Protein AF-A0A496YY57-F1 (afdb_monomer)

Radius of gyration: 15.86 Å; Cα contacts (8 Å, |Δi|>4): 40; chains: 1; bounding box: 28×42×41 Å

Sequence (75 aa):
MSRGRRRTRRSKKYWIQKAIKKPGAYRRSVYRRYGEKGFTERGTIKVSVMREDAKKPGKIGQRARLALRLRELRK

Structure (mmCIF, N/CA/C/O backbone):
data_AF-A0A496YY57-F1
#
_entry.id   AF-A0A496YY57-F1
#
loop_
_atom_site.group_PDB
_atom_site.id
_atom_site.type_symbol
_atom_site.label_atom_id
_atom_site.label_alt_id
_atom_site.label_comp_id
_atom_site.label_asym_id
_atom_site.label_entity_id
_atom_site.label_seq_id
_atom_site.pdbx_PDB_ins_code
_atom_site.Cartn_x
_atom_site.Cartn_y
_atom_site.Cartn_z
_atom_site.occupancy
_atom_site.B_iso_or_equiv
_atom_site.auth_seq_id
_atom_site.auth_comp_id
_atom_site.auth_asym_id
_atom_site.auth_atom_id
_atom_site.pdbx_PDB_model_num
ATOM 1 N N . MET A 1 1 ? 8.194 -19.103 29.492 1.00 45.38 1 MET A N 1
ATOM 2 C CA . MET A 1 1 ? 7.483 -20.150 28.716 1.00 45.38 1 MET A CA 1
ATOM 3 C C . MET A 1 1 ? 6.823 -19.570 27.466 1.00 45.38 1 MET A C 1
ATOM 5 O O . MET A 1 1 ? 5.918 -18.765 27.614 1.00 45.38 1 MET A O 1
ATOM 9 N N . SER A 1 2 ? 7.219 -19.997 26.257 1.00 44.06 2 SER A N 1
ATOM 10 C CA . SER A 1 2 ? 6.286 -20.360 25.163 1.00 44.06 2 SER A CA 1
ATOM 11 C C . SER A 1 2 ? 7.014 -20.778 23.878 1.00 44.06 2 SER A C 1
ATOM 13 O O . SER A 1 2 ? 7.264 -19.994 22.973 1.00 44.06 2 SER A O 1
ATOM 15 N N . ARG A 1 3 ? 7.303 -22.084 23.837 1.00 50.22 3 ARG A N 1
ATOM 16 C C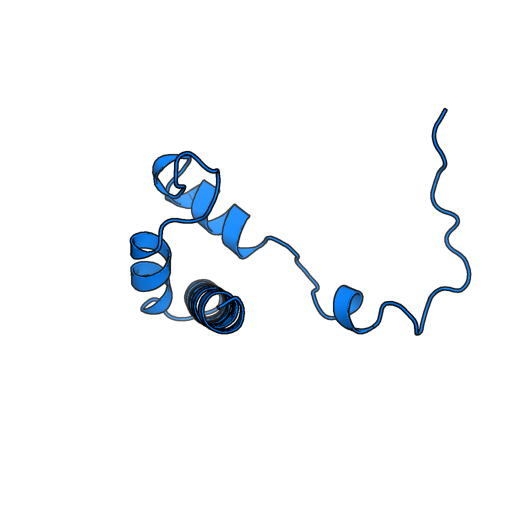A . ARG A 1 3 ? 7.212 -23.003 22.690 1.00 50.22 3 ARG A CA 1
ATOM 17 C C . ARG A 1 3 ? 7.814 -22.520 21.363 1.00 50.22 3 ARG A C 1
ATOM 19 O O . ARG A 1 3 ? 7.108 -22.078 20.456 1.00 50.22 3 ARG A O 1
ATOM 26 N N . GLY A 1 4 ? 9.107 -22.806 21.197 1.00 50.03 4 GLY A N 1
ATOM 27 C CA . GLY A 1 4 ? 9.714 -23.000 19.883 1.00 50.03 4 GLY A CA 1
ATOM 28 C C . GLY A 1 4 ? 8.866 -23.969 19.052 1.00 50.03 4 GLY A C 1
ATOM 29 O O . GLY A 1 4 ? 8.634 -25.120 19.431 1.00 50.03 4 GLY A O 1
ATOM 30 N N . ARG A 1 5 ? 8.331 -23.482 17.929 1.00 55.91 5 ARG A N 1
ATOM 31 C CA . ARG A 1 5 ? 7.543 -24.298 17.002 1.00 55.91 5 ARG A CA 1
ATOM 32 C C . ARG A 1 5 ? 8.460 -25.340 16.362 1.00 55.91 5 ARG A C 1
ATOM 34 O O . ARG A 1 5 ? 9.239 -25.020 15.468 1.00 55.91 5 ARG A O 1
ATOM 41 N N . ARG A 1 6 ? 8.325 -26.589 16.821 1.00 53.66 6 ARG A N 1
ATOM 42 C CA . ARG A 1 6 ? 8.934 -27.796 16.246 1.00 53.66 6 ARG A CA 1
ATOM 43 C C . ARG A 1 6 ? 8.788 -27.793 14.719 1.00 53.66 6 ARG A C 1
ATOM 45 O O . ARG A 1 6 ? 7.681 -27.815 14.178 1.00 53.66 6 ARG A O 1
ATOM 52 N N . ARG A 1 7 ? 9.932 -27.742 14.037 1.00 62.50 7 ARG A N 1
ATOM 53 C CA . ARG A 1 7 ? 10.096 -27.862 12.585 1.00 62.50 7 ARG A CA 1
ATOM 54 C C . ARG A 1 7 ? 9.985 -29.328 12.162 1.00 62.50 7 ARG A C 1
ATOM 56 O O . ARG A 1 7 ? 10.974 -29.891 11.729 1.00 62.50 7 ARG A O 1
ATOM 63 N N . THR A 1 8 ? 8.821 -29.966 12.244 1.00 55.44 8 THR A N 1
ATOM 64 C CA . THR A 1 8 ? 8.664 -31.306 11.645 1.00 55.44 8 THR A CA 1
ATOM 65 C C . THR A 1 8 ? 7.236 -31.537 11.122 1.00 55.44 8 THR A C 1
ATOM 67 O O . THR A 1 8 ? 6.250 -31.332 11.823 1.00 55.44 8 THR A O 1
ATOM 70 N N . ARG A 1 9 ? 7.141 -31.919 9.833 1.00 55.03 9 ARG A N 1
ATOM 71 C CA . ARG A 1 9 ? 5.971 -32.478 9.106 1.00 55.03 9 ARG A CA 1
ATOM 72 C C . ARG A 1 9 ? 4.666 -31.646 9.006 1.00 55.03 9 ARG A C 1
ATOM 74 O O . ARG A 1 9 ? 3.593 -32.111 9.366 1.00 55.03 9 ARG A O 1
ATOM 81 N N . ARG A 1 10 ? 4.697 -30.446 8.399 1.00 56.94 10 ARG A N 1
ATOM 82 C CA . ARG A 1 10 ? 3.479 -29.655 8.039 1.00 56.94 10 ARG A CA 1
ATOM 83 C C . ARG A 1 10 ? 3.458 -29.166 6.580 1.00 56.94 10 ARG A C 1
ATOM 85 O O . ARG A 1 10 ? 3.155 -28.007 6.311 1.00 56.94 10 ARG A O 1
ATOM 92 N N . SER A 1 11 ? 3.858 -30.015 5.631 1.00 58.69 11 SER A N 1
ATOM 93 C CA . SER A 1 11 ? 4.147 -29.574 4.254 1.00 58.69 11 SER A CA 1
ATOM 94 C C . SER A 1 11 ? 2.901 -29.208 3.426 1.00 58.69 11 SER A C 1
ATOM 96 O O . SER A 1 11 ? 2.891 -28.148 2.808 1.00 58.69 11 SER A O 1
ATOM 98 N N . LYS A 1 12 ? 1.825 -30.011 3.469 1.00 62.34 12 LYS A N 1
ATOM 99 C CA . LYS A 1 12 ? 0.654 -29.829 2.581 1.00 62.34 12 LYS A CA 1
ATOM 100 C C . LYS A 1 12 ? -0.397 -28.831 3.094 1.00 62.34 12 LYS A C 1
ATOM 102 O O . LYS A 1 12 ? -0.968 -28.090 2.306 1.00 62.34 12 LYS A O 1
ATOM 107 N N . LYS A 1 13 ? -0.623 -28.750 4.413 1.00 69.50 13 LYS A N 1
ATOM 108 C CA . LYS A 1 13 ? -1.728 -27.959 5.005 1.00 69.50 13 LYS A CA 1
ATOM 109 C C . LYS A 1 13 ? -1.599 -26.434 4.828 1.00 69.50 13 LYS A C 1
ATOM 111 O O . LYS A 1 13 ? -2.585 -25.726 4.976 1.00 69.50 13 LYS A O 1
ATOM 116 N N . TYR A 1 14 ? -0.404 -25.925 4.518 1.00 69.31 14 TYR A N 1
ATOM 117 C CA . TYR A 1 14 ? -0.122 -24.484 4.450 1.00 69.31 14 TYR A CA 1
ATOM 118 C C . TYR A 1 14 ? 0.441 -24.029 3.094 1.00 69.31 14 TYR A C 1
ATOM 120 O O . TYR A 1 14 ? 1.241 -23.091 3.040 1.00 69.31 14 TYR A O 1
ATOM 128 N N . TRP A 1 15 ? 0.098 -24.715 1.998 1.00 76.00 15 TRP A N 1
ATOM 129 C CA . TRP A 1 15 ? 0.684 -24.438 0.679 1.00 76.00 15 TRP A CA 1
ATOM 130 C C . TRP A 1 15 ? 0.387 -23.008 0.191 1.00 76.00 15 TRP A C 1
ATOM 132 O O . TRP A 1 15 ? 1.293 -22.328 -0.289 1.00 76.00 15 TRP A O 1
ATOM 142 N N . ILE A 1 16 ? -0.828 -22.499 0.433 1.00 71.94 16 ILE A N 1
ATOM 143 C CA . ILE A 1 16 ? -1.246 -21.135 0.060 1.00 71.94 16 ILE A CA 1
ATOM 144 C C . ILE A 1 16 ? -0.505 -20.087 0.897 1.00 71.94 16 ILE A C 1
ATOM 146 O O . ILE A 1 16 ? 0.032 -19.119 0.360 1.00 71.94 16 ILE A O 1
ATOM 150 N N . GLN A 1 17 ? -0.407 -20.284 2.217 1.00 72.38 17 GLN A N 1
ATOM 151 C CA . GLN A 1 17 ? 0.316 -19.347 3.082 1.00 72.38 17 GLN A CA 1
ATOM 152 C C . GLN A 1 17 ? 1.815 -19.316 2.755 1.00 72.38 17 GLN A C 1
ATOM 154 O O . GLN A 1 17 ? 2.432 -18.256 2.840 1.00 72.38 17 GLN A O 1
ATOM 159 N N . LYS A 1 18 ? 2.399 -20.449 2.342 1.00 76.19 18 LYS A N 1
ATOM 160 C CA . LYS A 1 18 ? 3.788 -20.511 1.860 1.00 76.19 18 LYS A CA 1
ATOM 161 C C . LYS A 1 18 ? 3.982 -19.863 0.487 1.00 76.19 18 LYS A C 1
ATOM 163 O O . LYS A 1 18 ? 5.069 -19.350 0.228 1.00 76.19 18 LYS A O 1
ATOM 168 N N . ALA A 1 19 ? 2.962 -19.851 -0.373 1.00 76.25 19 ALA A N 1
ATOM 169 C CA . ALA A 1 19 ? 3.031 -19.178 -1.671 1.00 76.25 19 ALA A CA 1
ATOM 170 C C . ALA A 1 19 ? 3.217 -17.654 -1.518 1.00 76.25 19 ALA A C 1
ATOM 172 O O . ALA A 1 19 ? 3.872 -17.007 -2.341 1.00 76.25 19 ALA A O 1
ATOM 173 N N . ILE A 1 20 ? 2.733 -17.072 -0.414 1.00 77.44 20 ILE A N 1
ATOM 174 C CA . ILE A 1 20 ? 2.943 -15.661 -0.076 1.00 77.44 20 ILE A CA 1
ATOM 175 C C . ILE A 1 20 ? 4.331 -15.479 0.559 1.00 77.44 20 ILE A C 1
ATOM 177 O O . ILE A 1 20 ? 4.494 -15.439 1.775 1.00 77.44 20 ILE A O 1
ATOM 181 N N . LYS A 1 21 ? 5.356 -15.296 -0.283 1.00 78.69 21 LYS A N 1
ATOM 182 C CA . LYS A 1 21 ? 6.761 -15.164 0.161 1.00 78.69 21 LYS A CA 1
ATOM 183 C C . LYS A 1 21 ? 7.032 -13.972 1.095 1.00 78.69 21 LYS A C 1
ATOM 185 O O . LYS A 1 21 ? 7.952 -14.024 1.904 1.00 78.69 21 LYS A O 1
ATOM 190 N N . LYS A 1 22 ? 6.290 -12.863 0.962 1.00 83.62 22 LYS A N 1
ATOM 191 C CA . LYS A 1 22 ? 6.486 -11.637 1.766 1.00 83.62 22 LYS A CA 1
ATOM 192 C C . LYS A 1 22 ? 5.142 -11.064 2.243 1.00 83.62 22 LYS A C 1
ATOM 194 O O . LYS A 1 22 ? 4.653 -10.095 1.651 1.00 83.62 22 LYS A O 1
ATOM 199 N N . PRO A 1 23 ? 4.532 -11.630 3.301 1.00 85.81 23 PRO A N 1
ATOM 200 C CA . PRO A 1 23 ? 3.276 -11.115 3.835 1.00 85.81 23 PRO A CA 1
ATOM 201 C C . PRO A 1 23 ? 3.456 -9.682 4.356 1.00 85.81 23 PRO A C 1
ATOM 203 O O . PRO A 1 23 ? 4.495 -9.316 4.916 1.00 85.81 23 PRO A O 1
ATOM 206 N N . GLY A 1 24 ? 2.458 -8.832 4.114 1.00 89.25 24 GLY A N 1
ATOM 207 C CA . GLY A 1 24 ? 2.488 -7.426 4.529 1.00 89.25 24 GLY A CA 1
ATOM 208 C C . GLY A 1 24 ? 3.518 -6.555 3.795 1.00 89.25 24 GLY A C 1
ATOM 209 O O . GLY A 1 24 ? 3.777 -5.435 4.230 1.00 89.25 24 GLY A O 1
ATOM 210 N N . ALA A 1 25 ? 4.112 -7.026 2.691 1.00 91.88 25 ALA A N 1
ATOM 211 C CA . ALA A 1 25 ? 5.085 -6.240 1.926 1.00 91.88 25 ALA A CA 1
ATOM 212 C C . ALA A 1 25 ? 4.510 -4.901 1.438 1.00 91.88 25 ALA A C 1
ATOM 214 O O . ALA A 1 25 ? 5.213 -3.894 1.436 1.00 91.88 25 ALA A O 1
ATOM 215 N N . TYR A 1 26 ? 3.229 -4.883 1.057 1.00 93.19 26 TYR A N 1
ATOM 216 C CA . TYR A 1 26 ? 2.559 -3.654 0.644 1.00 93.19 26 TYR 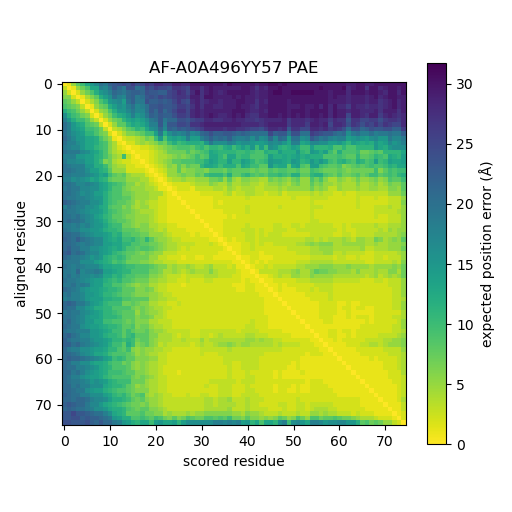A CA 1
ATOM 217 C C . TYR A 1 26 ? 2.394 -2.671 1.810 1.00 93.19 26 TYR A C 1
ATOM 219 O O . TYR A 1 26 ? 2.834 -1.530 1.709 1.00 93.19 26 TYR A O 1
ATOM 227 N N . ARG A 1 27 ? 1.893 -3.143 2.961 1.00 94.12 27 ARG A N 1
ATOM 228 C CA . ARG A 1 27 ? 1.764 -2.351 4.196 1.00 94.12 27 ARG A CA 1
ATOM 229 C C . ARG A 1 27 ? 3.087 -1.691 4.594 1.00 94.12 27 ARG A C 1
ATOM 231 O O . ARG A 1 27 ? 3.120 -0.491 4.836 1.00 94.12 27 ARG A O 1
ATOM 238 N N . ARG A 1 28 ? 4.185 -2.454 4.572 1.00 94.00 28 ARG A N 1
ATOM 239 C CA . ARG A 1 28 ? 5.537 -1.935 4.846 1.00 94.00 28 ARG A CA 1
ATOM 240 C C . ARG A 1 28 ? 5.969 -0.867 3.841 1.00 94.00 28 ARG A C 1
ATOM 242 O O . ARG A 1 28 ? 6.526 0.150 4.233 1.00 94.00 28 ARG A O 1
ATOM 249 N N . SER A 1 29 ? 5.693 -1.075 2.551 1.00 93.31 29 SER A N 1
ATOM 250 C CA . SER A 1 29 ? 6.027 -0.089 1.515 1.00 93.31 29 SER A CA 1
ATOM 251 C C . SER A 1 29 ? 5.213 1.200 1.614 1.00 93.31 29 SER A C 1
ATOM 253 O O . SER A 1 29 ? 5.723 2.256 1.254 1.00 93.31 29 SER A O 1
ATOM 255 N N . VAL A 1 30 ? 3.965 1.124 2.083 1.00 95.31 30 VAL A N 1
ATOM 256 C CA . VAL A 1 30 ? 3.136 2.305 2.348 1.00 95.31 30 VAL A CA 1
ATOM 257 C C . VAL A 1 30 ? 3.687 3.058 3.551 1.00 95.31 30 VAL A C 1
ATOM 259 O O . VAL A 1 30 ? 3.954 4.245 3.427 1.00 95.31 30 VAL A O 1
ATOM 262 N N . TYR A 1 31 ? 3.963 2.367 4.660 1.00 94.06 31 TYR A N 1
ATOM 263 C CA . TYR A 1 31 ? 4.536 2.992 5.856 1.00 94.06 31 TYR A CA 1
ATOM 264 C C . TYR A 1 31 ? 5.869 3.697 5.569 1.00 94.06 31 TYR A C 1
ATOM 266 O O . TYR A 1 31 ? 6.058 4.839 5.959 1.00 94.06 31 TYR A O 1
ATOM 274 N N . ARG A 1 32 ? 6.769 3.074 4.797 1.00 94.12 32 ARG A N 1
ATOM 275 C CA . ARG A 1 32 ? 8.056 3.693 4.434 1.00 94.12 32 ARG A CA 1
ATOM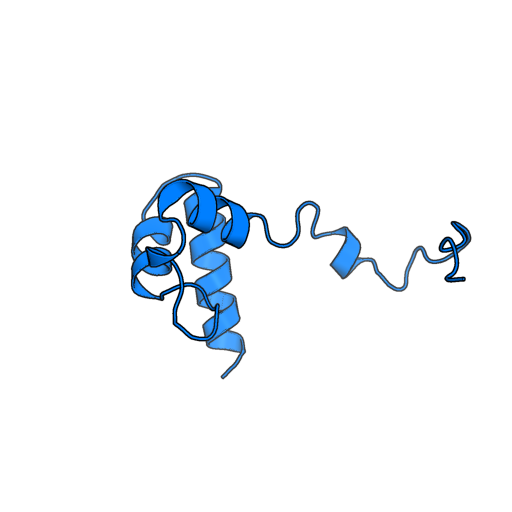 276 C C . ARG A 1 32 ? 7.915 4.978 3.603 1.00 94.12 32 ARG A C 1
ATOM 278 O O . ARG A 1 32 ? 8.807 5.811 3.652 1.00 94.12 32 ARG A O 1
ATOM 285 N N . ARG A 1 33 ? 6.853 5.112 2.800 1.00 91.88 33 ARG A N 1
ATOM 286 C CA . ARG A 1 33 ? 6.673 6.243 1.867 1.00 91.88 33 ARG A CA 1
ATOM 287 C C . ARG A 1 33 ? 5.765 7.339 2.409 1.00 91.88 33 ARG A C 1
ATOM 289 O O . ARG A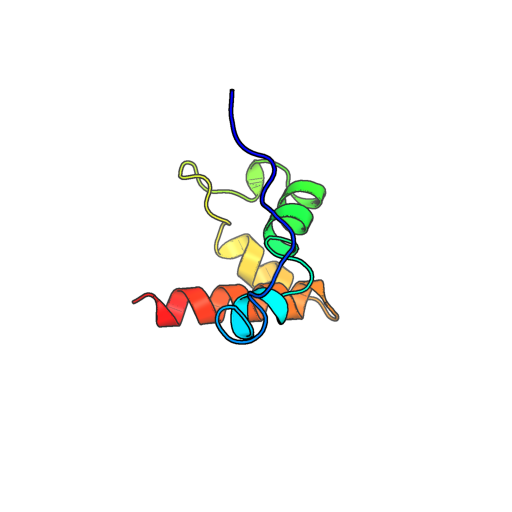 1 33 ? 6.021 8.507 2.171 1.00 91.88 33 ARG A O 1
ATOM 296 N N . TYR A 1 34 ? 4.706 6.950 3.106 1.00 92.25 34 TYR A N 1
ATOM 297 C CA . TYR A 1 34 ? 3.646 7.851 3.554 1.00 92.25 34 TYR A CA 1
ATOM 298 C C . TYR A 1 34 ? 3.548 7.931 5.082 1.00 92.25 34 TYR A C 1
ATOM 300 O O . TYR A 1 34 ? 2.727 8.688 5.596 1.00 92.25 34 TYR A O 1
ATOM 308 N N . GLY A 1 35 ? 4.337 7.141 5.817 1.00 92.56 35 GLY A N 1
ATOM 309 C CA . GLY A 1 35 ? 4.243 7.045 7.271 1.00 92.56 35 GLY A CA 1
ATOM 310 C C . GLY A 1 35 ? 2.83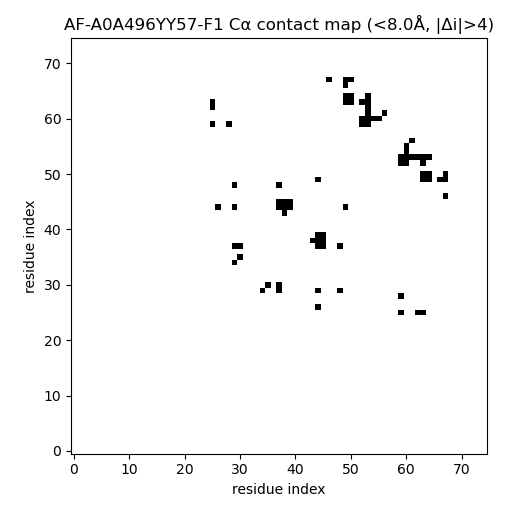3 6.673 7.724 1.00 92.56 35 GLY A C 1
ATOM 311 O O . GLY A 1 35 ? 2.111 5.924 7.056 1.00 92.56 35 GLY A O 1
ATOM 312 N N . GLU A 1 36 ? 2.421 7.256 8.844 1.00 92.12 36 GLU A N 1
ATOM 313 C CA . GLU A 1 36 ? 1.073 7.107 9.395 1.00 92.12 36 GLU A CA 1
ATOM 314 C C . GLU A 1 36 ? -0.005 7.737 8.507 1.00 92.12 36 GLU A C 1
ATOM 316 O O . GLU A 1 36 ? -1.124 7.229 8.445 1.00 92.12 36 GLU A O 1
ATOM 321 N N . LYS A 1 37 ? 0.334 8.764 7.711 1.00 92.00 37 LYS A N 1
ATOM 322 C CA . LYS A 1 37 ? -0.622 9.429 6.807 1.00 92.00 37 LYS A CA 1
ATOM 323 C C . LYS A 1 37 ? -1.200 8.473 5.763 1.00 92.00 37 LYS A C 1
ATOM 325 O O . LYS A 1 37 ? -2.295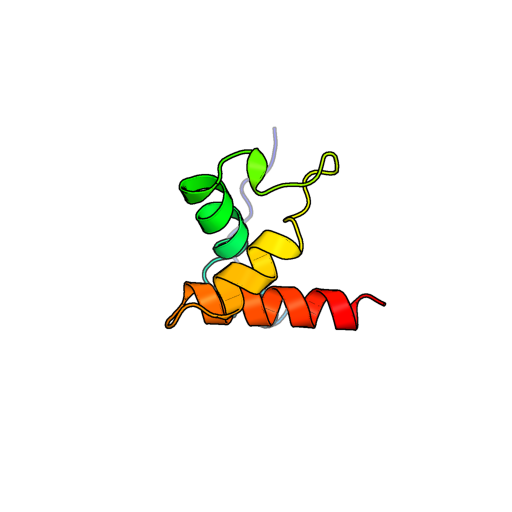 8.727 5.255 1.00 92.00 37 LYS A O 1
ATOM 330 N N . GLY A 1 38 ? -0.501 7.373 5.468 1.00 91.31 38 GLY A N 1
ATOM 331 C CA . GLY A 1 38 ? -0.961 6.314 4.570 1.00 91.31 38 GLY A CA 1
ATOM 332 C C . GLY A 1 38 ? -2.066 5.416 5.137 1.00 91.31 38 GLY A C 1
ATOM 333 O O . GLY A 1 38 ? -2.634 4.603 4.400 1.00 91.31 38 GLY A O 1
ATOM 334 N N . PHE A 1 39 ? -2.387 5.558 6.424 1.00 95.06 39 PHE A N 1
ATOM 335 C CA . PHE A 1 39 ? -3.327 4.712 7.146 1.00 95.06 39 PHE A CA 1
ATOM 336 C C . PHE A 1 39 ? -4.529 5.505 7.663 1.00 95.06 39 PHE A C 1
ATOM 338 O O . PHE A 1 39 ? -4.451 6.694 7.947 1.00 95.06 39 PHE A O 1
ATOM 345 N N . THR A 1 40 ? -5.677 4.841 7.734 1.00 93.88 40 THR A N 1
ATOM 346 C CA . THR A 1 40 ? -6.861 5.306 8.465 1.00 93.88 40 THR A CA 1
ATOM 347 C C . THR A 1 40 ? -6.607 5.205 9.967 1.00 93.88 40 THR A C 1
ATOM 349 O O . THR A 1 40 ? -5.807 4.367 10.375 1.00 93.88 40 THR A O 1
ATOM 352 N N . GLU A 1 41 ? -7.411 5.876 10.786 1.00 91.06 41 GLU A N 1
ATOM 353 C CA . GLU A 1 41 ? -7.398 5.733 12.255 1.00 91.06 41 GLU A CA 1
ATOM 354 C C . GLU A 1 41 ? -7.518 4.270 12.717 1.00 91.06 41 GLU A C 1
ATOM 356 O O . GLU A 1 41 ? -6.818 3.827 13.617 1.00 91.06 41 GLU A O 1
ATOM 361 N N . ARG A 1 42 ? -8.304 3.453 12.002 1.00 89.25 42 ARG A N 1
ATOM 362 C CA . ARG A 1 42 ? -8.439 2.002 12.254 1.00 89.25 42 ARG A CA 1
ATOM 363 C C . ARG A 1 42 ? -7.203 1.163 11.873 1.00 89.25 42 ARG A C 1
ATOM 365 O O . ARG A 1 42 ? -7.265 -0.063 11.862 1.00 89.25 42 ARG A O 1
ATOM 372 N N . GLY A 1 43 ? -6.107 1.786 11.441 1.00 88.00 43 GLY A N 1
ATOM 373 C CA . GLY A 1 43 ? -4.878 1.105 11.024 1.00 88.00 43 GLY A CA 1
ATOM 374 C C . GLY A 1 43 ? -4.959 0.365 9.681 1.00 88.00 43 GLY A C 1
ATOM 375 O O . GLY A 1 43 ? -4.111 -0.491 9.398 1.00 88.00 43 GLY A O 1
ATOM 376 N N . THR A 1 44 ? -5.957 0.660 8.841 1.00 92.12 44 THR A N 1
ATOM 377 C CA . THR A 1 44 ? -6.074 0.135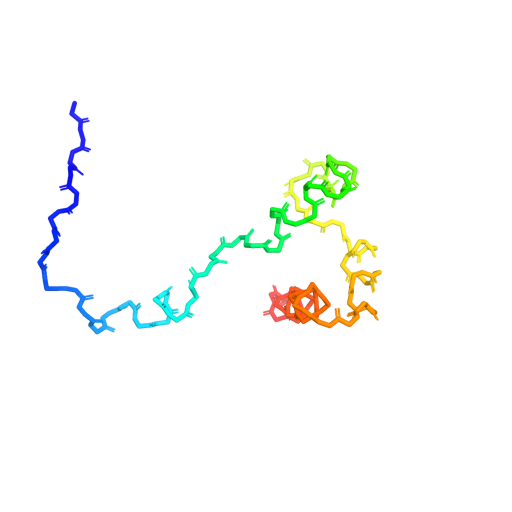 7.466 1.00 92.12 44 THR A CA 1
ATOM 378 C C . THR A 1 44 ? -5.457 1.094 6.453 1.00 92.12 44 THR A C 1
ATOM 380 O O . THR A 1 44 ? -5.352 2.283 6.717 1.00 92.12 44 THR A O 1
ATOM 383 N N . ILE A 1 45 ? -5.004 0.603 5.298 1.00 93.25 45 ILE A N 1
ATOM 384 C CA . ILE A 1 45 ? -4.390 1.468 4.276 1.00 93.25 45 ILE A CA 1
ATOM 385 C C . ILE A 1 45 ? -5.482 2.321 3.618 1.00 93.25 45 ILE A C 1
ATOM 387 O O . ILE A 1 45 ? -6.525 1.790 3.226 1.00 93.25 45 ILE A O 1
ATOM 391 N N . LYS A 1 46 ? -5.234 3.627 3.460 1.00 95.94 46 LYS A N 1
ATOM 392 C CA . LYS A 1 46 ? -6.164 4.540 2.785 1.00 95.94 46 LYS A CA 1
ATOM 393 C C . LYS A 1 46 ? -6.376 4.140 1.323 1.00 95.94 46 LYS A C 1
ATOM 395 O O . LYS A 1 46 ? -5.445 3.804 0.593 1.00 95.94 46 LYS A O 1
ATOM 400 N N . VAL A 1 47 ? -7.622 4.249 0.870 1.00 94.88 47 VAL A N 1
ATOM 401 C CA . VAL A 1 47 ? -8.029 3.907 -0.504 1.00 94.88 47 VAL A CA 1
ATOM 402 C C . VAL A 1 47 ? -7.370 4.814 -1.537 1.00 94.88 47 VAL A C 1
ATOM 404 O O . VAL A 1 47 ? -6.988 4.348 -2.606 1.00 94.88 47 VAL A O 1
ATOM 407 N N . SER A 1 48 ? -7.228 6.101 -1.216 1.00 95.44 48 SER A N 1
ATOM 408 C CA . SER A 1 48 ? -6.549 7.081 -2.067 1.00 95.44 48 SER A CA 1
ATOM 409 C C . SER A 1 48 ? -5.111 6.654 -2.357 1.00 95.44 48 SER A C 1
ATOM 411 O O . SER A 1 48 ? -4.726 6.569 -3.519 1.00 95.44 48 SER A O 1
ATOM 413 N N . VAL A 1 49 ? -4.373 6.255 -1.319 1.00 95.69 49 VAL A N 1
ATOM 414 C CA . VAL A 1 49 ? -2.994 5.752 -1.426 1.00 95.69 49 VAL A CA 1
ATOM 415 C C . VAL A 1 49 ? -2.927 4.475 -2.261 1.00 95.69 49 VAL A C 1
ATOM 417 O O . VAL A 1 49 ? -2.055 4.341 -3.115 1.00 95.69 49 VAL A O 1
ATOM 420 N N . MET A 1 50 ? -3.880 3.552 -2.078 1.00 95.00 50 MET A N 1
ATOM 421 C CA . MET A 1 50 ? -3.973 2.355 -2.921 1.00 95.00 50 MET A CA 1
ATOM 422 C C . MET A 1 50 ? -4.189 2.688 -4.399 1.00 95.00 50 MET A C 1
ATOM 424 O O . MET A 1 50 ? -3.552 2.084 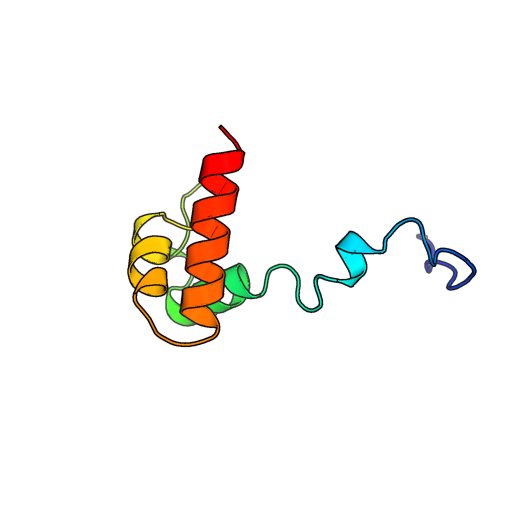-5.256 1.00 95.00 50 MET A O 1
ATOM 428 N N . ARG A 1 51 ? -5.078 3.635 -4.713 1.00 96.12 51 ARG A N 1
ATOM 429 C CA . ARG A 1 51 ? -5.368 4.039 -6.098 1.00 96.12 51 ARG A CA 1
ATOM 430 C C . ARG A 1 51 ? -4.192 4.761 -6.745 1.00 96.12 51 ARG A C 1
ATOM 432 O O . ARG A 1 51 ? -3.904 4.510 -7.909 1.00 96.12 51 ARG A O 1
ATOM 439 N N . GLU A 1 52 ? -3.507 5.622 -6.001 1.00 96.12 52 GLU A N 1
ATOM 440 C CA . GLU A 1 52 ? -2.304 6.305 -6.478 1.00 96.12 52 GLU A CA 1
ATOM 441 C C . GLU A 1 52 ? -1.181 5.300 -6.765 1.00 96.12 52 GLU A C 1
ATOM 443 O O . GLU A 1 52 ? -0.589 5.306 -7.8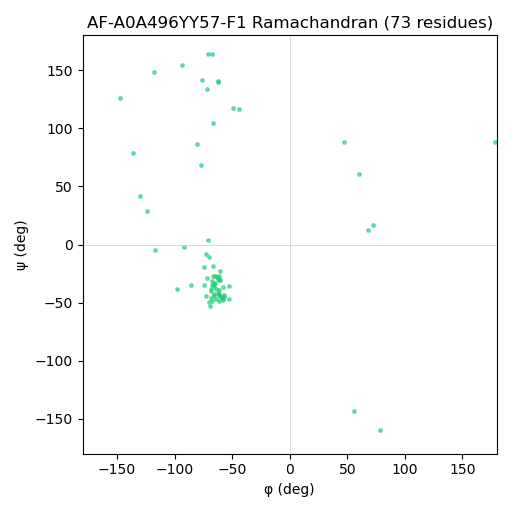42 1.00 96.12 52 GLU A O 1
ATOM 448 N N . ASP A 1 53 ? -0.933 4.372 -5.838 1.00 95.75 53 ASP A N 1
ATOM 449 C CA . ASP A 1 53 ? 0.073 3.334 -6.030 1.00 95.75 53 ASP A CA 1
ATOM 450 C C . ASP A 1 53 ? -0.281 2.364 -7.156 1.00 95.75 53 ASP A C 1
ATOM 452 O O . ASP A 1 53 ? 0.620 1.897 -7.846 1.00 95.75 53 ASP A O 1
ATOM 456 N N . ALA A 1 54 ? -1.565 2.059 -7.365 1.00 96.12 54 ALA A N 1
ATOM 457 C CA . ALA A 1 54 ? -2.020 1.158 -8.423 1.00 96.12 54 ALA A CA 1
ATOM 458 C C . ALA A 1 54 ? -1.670 1.660 -9.831 1.00 96.12 54 ALA A C 1
ATOM 460 O O . ALA A 1 54 ? -1.485 0.834 -10.725 1.00 96.12 54 ALA A O 1
ATOM 461 N N . LYS A 1 55 ? -1.536 2.981 -10.009 1.00 96.81 55 LYS A N 1
ATOM 462 C CA . LYS A 1 55 ? -1.087 3.603 -11.263 1.00 96.81 55 LYS A CA 1
ATOM 463 C C . LYS A 1 55 ? 0.418 3.439 -11.505 1.00 96.81 55 LYS A C 1
ATOM 465 O O . LYS A 1 55 ? 0.867 3.578 -12.636 1.00 96.81 55 LYS A O 1
ATOM 470 N N . LYS A 1 56 ? 1.210 3.150 -10.466 1.00 94.88 56 LYS A N 1
ATOM 471 C CA . LYS A 1 56 ? 2.671 3.039 -10.582 1.00 94.88 56 LYS A CA 1
ATOM 472 C C . LYS A 1 56 ? 3.059 1.712 -11.248 1.00 94.88 56 LYS A C 1
ATOM 474 O O . LYS A 1 56 ? 2.472 0.672 -10.932 1.00 94.88 56 LYS A O 1
ATOM 479 N N . PRO A 1 57 ? 4.080 1.691 -12.119 1.00 95.25 57 PRO A N 1
ATOM 480 C CA . PRO A 1 57 ? 4.584 0.444 -12.677 1.00 95.25 57 PRO A CA 1
ATOM 481 C C . PRO A 1 57 ? 5.275 -0.430 -11.610 1.00 95.25 57 PRO A C 1
ATOM 483 O O . PRO A 1 57 ? 5.626 0.007 -10.509 1.00 95.25 57 PRO A O 1
ATOM 486 N N . GLY A 1 58 ? 5.475 -1.710 -11.934 1.00 94.69 58 GLY A N 1
ATOM 487 C CA . GLY A 1 58 ? 6.252 -2.648 -11.118 1.00 94.69 58 GLY A CA 1
ATOM 488 C C . GLY A 1 58 ? 5.536 -3.225 -9.887 1.00 94.69 58 GLY A C 1
ATOM 489 O O . GLY A 1 58 ? 4.307 -3.268 -9.785 1.00 94.69 58 GLY A O 1
ATOM 490 N N . LYS A 1 59 ? 6.332 -3.725 -8.926 1.00 92.69 59 LYS A N 1
ATOM 491 C CA . LYS A 1 59 ? 5.840 -4.520 -7.778 1.00 92.69 59 LYS A CA 1
ATOM 492 C C . LYS A 1 59 ? 4.937 -3.731 -6.830 1.00 92.69 59 LYS A C 1
ATOM 494 O O . LYS A 1 59 ? 4.115 -4.333 -6.145 1.00 92.69 59 LYS A O 1
ATOM 499 N N . ILE A 1 60 ? 5.106 -2.413 -6.748 1.00 93.56 60 ILE A N 1
ATOM 500 C CA . ILE A 1 60 ? 4.280 -1.557 -5.889 1.00 93.56 60 ILE A CA 1
ATOM 501 C C . ILE A 1 60 ? 2.857 -1.492 -6.444 1.00 93.56 60 ILE A C 1
ATOM 503 O O . ILE A 1 60 ? 1.924 -1.852 -5.727 1.00 93.56 60 ILE A O 1
ATOM 507 N N . GLY A 1 61 ? 2.692 -1.144 -7.723 1.00 95.31 61 GLY A N 1
ATOM 508 C CA . GLY A 1 61 ? 1.365 -1.067 -8.328 1.00 95.31 61 GLY A CA 1
ATOM 509 C C . GLY A 1 61 ? 0.678 -2.416 -8.462 1.00 95.31 61 GLY A C 1
ATOM 510 O O . GLY A 1 61 ? -0.523 -2.512 -8.230 1.00 95.31 61 GLY A O 1
ATOM 511 N N . GLN A 1 62 ? 1.422 -3.496 -8.727 1.00 94.81 62 GLN A N 1
ATOM 512 C CA . GLN A 1 62 ? 0.868 -4.858 -8.679 1.00 94.81 62 GLN A CA 1
ATOM 513 C C . GLN A 1 62 ? 0.264 -5.184 -7.304 1.00 94.81 62 GLN A C 1
ATOM 515 O O . GLN A 1 62 ? -0.847 -5.703 -7.212 1.00 94.81 62 GLN A O 1
ATOM 520 N N . ARG A 1 63 ? 0.972 -4.847 -6.220 1.00 94.94 63 ARG A N 1
ATOM 521 C CA . ARG A 1 63 ? 0.494 -5.076 -4.850 1.00 94.94 63 ARG A CA 1
ATOM 522 C C . ARG A 1 63 ? -0.693 -4.193 -4.488 1.00 94.94 63 ARG A C 1
ATOM 524 O O . ARG A 1 63 ? -1.593 -4.667 -3.803 1.00 94.94 63 ARG A O 1
ATOM 531 N N . ALA A 1 64 ? -0.698 -2.943 -4.940 1.00 95.50 64 ALA A N 1
ATOM 532 C CA . ALA A 1 64 ? -1.803 -2.024 -4.714 1.00 95.50 64 ALA A CA 1
ATOM 533 C C . ALA A 1 64 ? -3.077 -2.482 -5.444 1.00 95.50 64 ALA A C 1
ATOM 535 O O . ALA A 1 64 ? -4.139 -2.546 -4.829 1.00 95.50 64 ALA A O 1
ATOM 536 N N . ARG A 1 65 ? -2.958 -2.916 -6.708 1.00 96.31 65 ARG A N 1
ATOM 537 C CA . ARG A 1 65 ? -4.058 -3.532 -7.473 1.00 96.31 65 ARG A CA 1
ATOM 538 C C . ARG A 1 65 ? -4.599 -4.786 -6.792 1.00 96.31 65 ARG A C 1
ATOM 540 O O . ARG A 1 65 ? -5.806 -4.909 -6.613 1.00 96.31 65 ARG A O 1
ATOM 547 N N . LEU A 1 66 ? -3.713 -5.676 -6.339 1.00 93.44 66 LEU A N 1
ATOM 548 C CA . LEU A 1 66 ? -4.119 -6.851 -5.566 1.00 93.44 66 LEU A CA 1
ATOM 549 C C . LEU A 1 66 ? -4.873 -6.448 -4.291 1.00 93.44 66 LEU A C 1
ATOM 551 O O . LEU A 1 66 ? -5.908 -7.025 -3.980 1.00 93.44 66 LEU A O 1
ATOM 555 N N . ALA A 1 67 ? -4.377 -5.452 -3.557 1.00 93.12 67 ALA A N 1
ATOM 556 C CA . ALA A 1 67 ? -5.003 -5.010 -2.317 1.00 93.12 67 ALA A CA 1
ATOM 557 C C . ALA A 1 67 ? -6.390 -4.379 -2.545 1.00 93.12 67 ALA A C 1
ATOM 559 O O . ALA A 1 67 ? -7.293 -4.607 -1.740 1.00 93.12 67 ALA A O 1
ATOM 560 N N . LEU A 1 68 ? -6.579 -3.649 -3.651 1.00 94.81 68 LEU A N 1
ATOM 561 C CA . LEU A 1 68 ? -7.895 -3.176 -4.090 1.00 94.81 68 LEU A CA 1
ATOM 562 C C . LEU A 1 68 ? -8.831 -4.354 -4.381 1.00 94.81 68 LEU A C 1
ATOM 564 O O . LEU A 1 68 ? -9.931 -4.397 -3.833 1.00 94.81 68 LEU A O 1
ATOM 568 N N . ARG A 1 69 ? -8.368 -5.352 -5.144 1.00 94.25 69 ARG A N 1
ATOM 569 C CA . ARG A 1 69 ? -9.184 -6.522 -5.487 1.00 94.25 69 ARG A CA 1
ATOM 570 C C . ARG A 1 69 ? -9.605 -7.327 -4.258 1.00 94.25 69 ARG A C 1
ATOM 572 O O . ARG A 1 69 ? -10.765 -7.696 -4.127 1.00 94.25 69 ARG A O 1
ATOM 579 N N . LEU A 1 70 ? -8.686 -7.557 -3.320 1.00 90.81 70 LEU A N 1
ATOM 580 C CA . LEU A 1 70 ? -8.991 -8.253 -2.065 1.00 90.81 70 LEU A CA 1
ATOM 581 C C . LEU A 1 70 ? -10.033 -7.514 -1.221 1.00 90.81 70 LEU A C 1
ATOM 583 O O . LEU A 1 70 ? -10.778 -8.144 -0.479 1.00 90.81 70 LEU A O 1
ATOM 587 N N . ARG A 1 71 ? -10.087 -6.183 -1.313 1.00 90.25 71 ARG A N 1
ATOM 588 C CA . ARG A 1 71 ? -11.087 -5.384 -0.605 1.00 90.25 71 ARG A CA 1
ATOM 589 C C . ARG A 1 71 ? -12.470 -5.488 -1.244 1.00 90.25 71 ARG A C 1
ATOM 591 O O . ARG A 1 71 ? -13.450 -5.472 -0.509 1.00 90.25 71 ARG A O 1
ATOM 598 N N . GLU A 1 72 ? -12.548 -5.599 -2.568 1.00 90.62 72 GLU A N 1
ATOM 599 C CA . GLU A 1 72 ? -13.807 -5.856 -3.284 1.00 90.62 72 GLU A CA 1
ATOM 600 C C . GLU A 1 72 ? -14.372 -7.234 -2.952 1.00 90.62 72 GLU A C 1
ATOM 602 O O . GLU A 1 72 ? -15.557 -7.345 -2.680 1.00 90.62 72 GLU A O 1
ATOM 607 N N . LEU A 1 73 ? -13.513 -8.256 -2.900 1.00 90.12 73 LEU A N 1
ATOM 608 C CA . LEU A 1 73 ? -13.897 -9.632 -2.560 1.00 90.12 73 LEU A CA 1
ATOM 609 C C . LEU A 1 73 ? -14.289 -9.828 -1.086 1.00 90.12 73 LEU A C 1
ATOM 611 O O . LEU A 1 73 ? -14.744 -10.902 -0.719 1.00 90.12 73 LEU A O 1
ATOM 615 N N . ARG A 1 74 ? -14.047 -8.831 -0.227 1.00 82.94 74 ARG A N 1
ATOM 616 C CA . ARG A 1 74 ? -14.421 -8.860 1.196 1.00 82.94 74 ARG A CA 1
ATOM 617 C C . ARG A 1 74 ? -15.809 -8.257 1.454 1.00 82.94 74 ARG A C 1
ATOM 619 O O . ARG A 1 74 ? -16.191 -8.154 2.617 1.00 82.94 74 ARG A O 1
ATOM 626 N N . LYS A 1 75 ? -16.479 -7.747 0.419 1.00 58.72 75 LYS A N 1
ATOM 627 C CA . LYS A 1 75 ? -17.897 -7.379 0.493 1.00 58.72 75 LYS A CA 1
ATOM 628 C C . LYS A 1 75 ? -18.742 -8.642 0.475 1.00 58.72 75 LYS A C 1
ATOM 630 O O . LYS A 1 75 ? -19.770 -8.613 1.174 1.00 58.72 75 LYS A O 1
#

Solvent-accessible surface area (backbone atoms only — not comparable to full-atom values): 4684 Å² total; per-residue (Å²): 142,85,76,85,78,77,91,72,92,70,74,75,90,44,52,70,68,62,68,52,82,61,79,64,51,59,61,52,55,39,40,76,74,45,41,70,79,36,36,42,96,87,72,43,76,34,65,67,57,35,56,59,36,37,74,38,78,64,75,60,8,54,43,23,46,50,53,52,51,56,56,62,75,68,109

Foldseek 3Di:
DDDDDDPDDDPPPCPVVVVCVDPCPQVVVQCVPPNCVQADPVRHGDLVNLVVQLPDDDDSVVVSVVVVVVVVVVD

Mean predicted aligned error: 8.92 Å

Nearest PDB structures (foldseek):
  1viy-assembly1_B  TM=4.601E-01  e=3.455E+00  Escherichia coli
  4i1u-assembly1_A  TM=5.028E-01  e=4.512E+00  Burkholderia vietnamiensis G4

pLDDT: mean 84.08, std 15.24, range [44.06, 96.81]

Secondary structure (DSSP, 8-state):
-------SS-SSTTHHHHH-SSTTHHHHHHHHHHGGGGB-TTSPBPHHHHHHHHTSSHHHHHHHHHHHHHHHTT-